Protein AF-A0A150Q1T7-F1 (afdb_monomer)

Organism: Sorangium cellulosum (NCBI:txid56)

Foldseek 3Di:
DDPDPDPVVVQQVVDPPDHPAGDDDFKDWDDPCPVVVVVVVCVVQVVQAPDPPDVVRRDGDDDPVVVVVVVVVVVTDMDGDPDDPRPVVVVVVVQVVCVVVVVDDPVVVVVVVVVVVVPDPVVVVVVVVVD

Sequence (131 aa):
MTRRLEPLDRVRELGDASVPFEFDVHAMISSQDAPCLERALHQRFVRSQVNKVNPRKEFFRVPLQDIRKEIERMSLEVTWTLAADAREFRETQAIERAMANKTFDEAAWIDAQAKAEAGPALERDLAEATA

pLDDT: mean 82.54, std 11.38, range [47.31, 95.12]

Mean predicted aligned error: 9.45 Å

InterPro domains:
  IPR018306 Bacteriophage T5, Orf172 DNA-binding [SM00974] (1-74)

Radius of gyration: 21.23 Å; Cα contacts (8 Å, |Δi|>4): 68; chains: 1; bounding box: 64×34×51 Å

Structure (mmCIF, N/CA/C/O backbone):
data_AF-A0A150Q1T7-F1
#
_entry.id   AF-A0A150Q1T7-F1
#
loop_
_atom_site.group_PDB
_atom_site.id
_atom_site.type_symbol
_atom_site.label_atom_id
_atom_site.label_alt_id
_atom_site.label_comp_id
_atom_site.label_asym_id
_atom_site.label_entity_id
_atom_site.label_seq_id
_atom_site.pdbx_PDB_ins_code
_atom_site.Cartn_x
_atom_site.Cartn_y
_atom_site.Cartn_z
_atom_site.occupancy
_atom_site.B_iso_or_equiv
_atom_site.auth_seq_id
_atom_site.auth_comp_id
_atom_site.auth_asym_id
_atom_site.auth_atom_id
_atom_site.pdbx_PDB_model_num
ATOM 1 N N . MET A 1 1 ? 2.710 2.459 13.629 1.00 69.75 1 MET A N 1
ATOM 2 C CA . MET A 1 1 ? 2.446 3.664 14.461 1.00 69.75 1 MET A CA 1
ATOM 3 C C . MET A 1 1 ? 3.655 4.564 14.525 1.00 69.75 1 MET A C 1
ATOM 5 O O . MET A 1 1 ? 4.767 4.055 14.460 1.00 69.75 1 MET A O 1
ATOM 9 N N . THR A 1 2 ? 3.468 5.870 14.701 1.00 72.44 2 THR A N 1
ATOM 10 C CA . THR A 1 2 ? 4.588 6.800 14.875 1.00 72.44 2 THR A CA 1
ATOM 11 C C . THR A 1 2 ? 4.204 7.959 15.792 1.00 72.44 2 THR A C 1
ATOM 13 O O . THR A 1 2 ? 3.063 8.404 15.778 1.00 72.44 2 THR A O 1
ATOM 16 N N . ARG A 1 3 ? 5.160 8.418 16.607 1.00 77.25 3 ARG A N 1
ATOM 17 C CA . ARG A 1 3 ? 5.088 9.681 17.368 1.00 77.25 3 ARG A CA 1
ATOM 18 C C . ARG A 1 3 ? 5.937 10.780 16.716 1.00 77.25 3 ARG A C 1
ATOM 20 O O . ARG A 1 3 ? 6.197 11.802 17.341 1.00 77.25 3 ARG A O 1
ATOM 27 N N . ARG A 1 4 ? 6.464 10.521 15.513 1.00 77.38 4 ARG A N 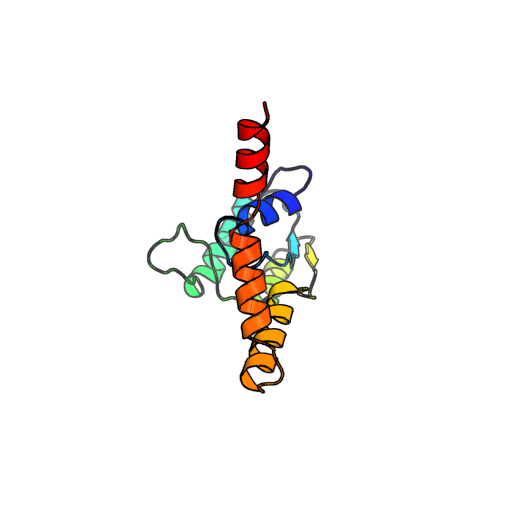1
ATOM 28 C CA . ARG A 1 4 ? 7.305 11.471 14.781 1.00 77.38 4 ARG A CA 1
ATOM 29 C C . ARG A 1 4 ? 6.484 12.681 14.351 1.00 77.38 4 ARG A C 1
ATOM 31 O O . ARG A 1 4 ? 5.284 12.559 14.124 1.00 77.38 4 ARG A O 1
ATOM 38 N N . LEU A 1 5 ? 7.181 13.807 14.208 1.00 73.25 5 LEU A N 1
ATOM 39 C CA . LEU A 1 5 ? 6.624 15.041 13.663 1.00 73.25 5 LEU A CA 1
ATOM 40 C C . LEU A 1 5 ? 6.124 14.819 12.227 1.00 73.25 5 LEU A C 1
ATOM 42 O O . LEU A 1 5 ? 5.007 15.195 11.904 1.00 73.25 5 LEU A O 1
ATOM 46 N N . GLU A 1 6 ? 6.932 14.115 11.426 1.00 80.12 6 GLU A N 1
ATOM 47 C CA . GLU A 1 6 ? 6.632 13.751 10.042 1.00 80.12 6 GLU A CA 1
ATOM 48 C C . GLU A 1 6 ? 6.300 12.250 9.949 1.00 80.12 6 GLU A C 1
ATOM 50 O O . GLU A 1 6 ? 7.194 11.393 9.958 1.00 80.12 6 GLU A O 1
ATOM 55 N N . PRO A 1 7 ? 5.009 11.872 9.917 1.00 80.44 7 PRO A N 1
ATOM 56 C CA . PRO A 1 7 ? 4.603 10.470 9.875 1.00 80.44 7 PRO A CA 1
ATOM 57 C C . PRO A 1 7 ? 4.947 9.779 8.548 1.00 80.44 7 PRO A C 1
ATOM 59 O O . PRO A 1 7 ? 5.140 8.562 8.535 1.00 80.44 7 PRO A O 1
ATOM 62 N N . LEU A 1 8 ? 5.065 10.544 7.457 1.00 83.25 8 LEU A N 1
ATOM 63 C CA . LEU A 1 8 ? 5.372 10.034 6.118 1.00 83.25 8 LEU A CA 1
ATOM 64 C C . LEU A 1 8 ? 6.794 9.470 6.014 1.00 83.25 8 LEU A C 1
ATOM 66 O O . LEU A 1 8 ? 6.990 8.443 5.366 1.00 83.25 8 LEU A O 1
ATOM 70 N N . ASP A 1 9 ? 7.762 10.048 6.726 1.00 83.56 9 ASP A N 1
ATOM 71 C CA . ASP A 1 9 ? 9.141 9.542 6.740 1.00 83.56 9 ASP A CA 1
ATOM 72 C C . ASP A 1 9 ? 9.211 8.119 7.287 1.00 83.56 9 ASP A C 1
ATOM 74 O O . ASP A 1 9 ? 9.944 7.275 6.776 1.00 83.56 9 ASP A O 1
ATOM 78 N N . ARG A 1 10 ? 8.386 7.807 8.295 1.00 84.25 10 ARG A N 1
ATOM 79 C CA . ARG A 1 10 ? 8.329 6.447 8.836 1.00 84.25 10 ARG A CA 1
ATOM 80 C C . ARG A 1 10 ? 7.785 5.450 7.813 1.00 84.25 10 ARG A C 1
ATOM 82 O O . ARG A 1 10 ? 8.211 4.300 7.819 1.00 84.25 10 ARG A O 1
ATOM 89 N N . VAL A 1 11 ? 6.839 5.863 6.973 1.00 83.38 11 VAL A N 1
ATOM 90 C CA . VAL A 1 11 ? 6.299 5.006 5.909 1.00 83.38 11 VAL A CA 1
ATOM 91 C C . VAL A 1 11 ? 7.368 4.744 4.849 1.00 83.38 11 VAL A C 1
ATOM 93 O O . VAL A 1 11 ? 7.554 3.592 4.464 1.00 83.38 11 VAL A O 1
ATOM 96 N N . ARG A 1 12 ? 8.122 5.779 4.457 1.00 82.38 12 ARG A N 1
ATOM 97 C CA . ARG A 1 12 ? 9.243 5.659 3.512 1.00 82.38 12 ARG A CA 1
ATOM 98 C C . ARG A 1 12 ? 10.329 4.712 4.021 1.00 82.38 12 ARG A C 1
ATOM 100 O O . ARG A 1 12 ? 10.681 3.773 3.319 1.00 82.38 12 ARG A O 1
ATOM 107 N N . GLU A 1 13 ? 10.762 4.867 5.275 1.00 81.69 13 GLU A N 1
ATOM 108 C CA . GLU A 1 13 ? 11.739 3.965 5.916 1.00 81.69 13 GLU A CA 1
ATOM 109 C C . GLU A 1 13 ? 11.299 2.492 5.909 1.00 81.69 13 GLU A C 1
ATOM 111 O O . GLU A 1 13 ? 12.124 1.588 5.795 1.00 81.69 13 GLU A O 1
ATOM 116 N N . LEU A 1 14 ? 10.000 2.237 6.094 1.00 78.69 14 LEU A N 1
ATOM 117 C CA . LEU A 1 14 ? 9.453 0.879 6.091 1.00 78.69 14 LEU A CA 1
ATOM 118 C C . LEU A 1 14 ? 9.365 0.291 4.676 1.00 78.69 14 LEU A C 1
ATOM 120 O O . LEU A 1 14 ? 9.431 -0.931 4.537 1.00 78.69 14 LEU A O 1
ATOM 124 N N . GLY A 1 15 ? 9.179 1.138 3.661 1.00 71.12 15 GLY A N 1
ATOM 125 C CA . GLY A 1 15 ? 9.102 0.742 2.255 1.00 71.12 15 GLY A CA 1
ATOM 126 C C . GLY A 1 15 ? 10.467 0.379 1.675 1.00 71.12 15 GLY A C 1
ATOM 127 O O . GLY A 1 15 ? 10.652 -0.721 1.161 1.00 71.12 15 GLY A O 1
ATOM 128 N N . ASP A 1 16 ? 11.436 1.273 1.847 1.00 67.81 16 ASP A N 1
ATOM 129 C CA . ASP A 1 16 ? 12.733 1.236 1.159 1.00 67.81 16 ASP A CA 1
ATOM 130 C C . ASP A 1 16 ? 13.539 -0.055 1.411 1.00 67.81 16 ASP A C 1
ATOM 132 O O . ASP A 1 16 ? 14.167 -0.618 0.521 1.00 67.81 16 ASP A O 1
ATOM 136 N N . ALA A 1 17 ? 13.473 -0.606 2.625 1.00 66.75 17 ALA A N 1
ATOM 137 C CA . ALA A 1 17 ? 14.325 -1.733 3.004 1.00 66.75 17 ALA A CA 1
ATOM 138 C C . ALA A 1 17 ? 13.753 -3.126 2.680 1.00 66.75 17 ALA A C 1
ATOM 140 O O . ALA A 1 17 ? 14.416 -4.131 2.951 1.00 66.75 17 ALA A O 1
ATOM 141 N N . SER A 1 18 ? 12.489 -3.257 2.265 1.00 72.88 18 SER A N 1
ATOM 142 C CA . SER A 1 18 ? 11.804 -4.566 2.348 1.00 72.88 18 SER A CA 1
ATOM 143 C C . SER A 1 18 ? 10.753 -4.856 1.283 1.00 72.88 18 SER A C 1
ATOM 145 O O . SER A 1 18 ? 10.254 -5.987 1.245 1.00 72.88 18 SER A O 1
ATOM 147 N N . VAL A 1 19 ? 10.404 -3.894 0.429 1.00 80.31 19 VAL A N 1
ATOM 148 C CA . VAL A 1 19 ? 9.421 -4.086 -0.646 1.00 80.31 19 VAL A CA 1
ATOM 149 C C . VAL A 1 19 ? 9.924 -3.491 -1.967 1.00 80.31 19 VAL A C 1
ATOM 151 O O . VAL A 1 19 ? 10.701 -2.547 -1.947 1.00 80.31 19 VAL A O 1
ATOM 154 N N . PRO A 1 20 ? 9.508 -4.043 -3.121 1.00 83.25 20 PRO A N 1
ATOM 155 C CA . PRO A 1 20 ? 9.992 -3.603 -4.435 1.00 83.25 20 PRO A CA 1
ATOM 156 C C . PRO A 1 20 ? 9.428 -2.253 -4.906 1.00 83.25 20 PRO A C 1
ATOM 158 O O . PRO A 1 20 ? 9.900 -1.734 -5.906 1.00 83.25 20 PRO A O 1
ATOM 161 N N . PHE A 1 21 ? 8.405 -1.720 -4.233 1.00 85.19 21 PHE A N 1
ATOM 162 C CA . PHE A 1 21 ? 7.773 -0.437 -4.545 1.00 85.19 21 PHE A CA 1
ATOM 163 C C . PHE A 1 21 ? 7.456 0.296 -3.244 1.00 85.19 21 PHE A C 1
ATOM 165 O O . PHE A 1 21 ? 7.151 -0.351 -2.236 1.00 85.19 21 PHE A O 1
ATOM 172 N N . GLU A 1 22 ? 7.458 1.627 -3.278 1.00 84.62 22 GLU A N 1
ATOM 173 C CA . GLU A 1 22 ? 7.030 2.440 -2.139 1.00 84.62 22 GLU A CA 1
ATOM 174 C C . GLU A 1 22 ? 5.570 2.164 -1.734 1.00 84.62 22 GLU A C 1
ATOM 176 O O . GLU A 1 22 ? 4.726 1.749 -2.534 1.00 84.62 22 GLU A O 1
ATOM 181 N N . PHE A 1 23 ? 5.254 2.415 -0.462 1.00 85.44 23 PHE A N 1
ATOM 182 C CA . PHE A 1 23 ? 3.887 2.304 0.033 1.00 85.44 23 PHE A CA 1
ATOM 183 C C . PHE A 1 23 ? 3.067 3.550 -0.304 1.00 85.44 23 PHE A C 1
ATOM 185 O O . PHE A 1 23 ? 3.398 4.656 0.125 1.00 85.44 23 PHE A O 1
ATOM 192 N N . ASP A 1 24 ? 1.920 3.350 -0.950 1.00 86.94 24 ASP A N 1
ATOM 193 C CA . ASP A 1 24 ? 0.878 4.371 -1.025 1.00 86.94 24 ASP A CA 1
ATOM 194 C C . ASP A 1 24 ? 0.200 4.540 0.349 1.00 86.94 24 ASP A C 1
ATOM 196 O O . ASP A 1 24 ? -0.230 3.573 0.992 1.00 86.94 24 ASP A O 1
ATOM 200 N N . VAL A 1 25 ? 0.062 5.786 0.807 1.00 87.94 25 VAL A N 1
ATOM 201 C CA . VAL A 1 25 ? -0.635 6.103 2.061 1.00 87.94 25 VAL A CA 1
ATOM 202 C C . VAL A 1 25 ? -2.102 6.389 1.772 1.00 87.94 25 VAL A C 1
ATOM 204 O O . VAL A 1 25 ? -2.454 7.453 1.271 1.00 87.94 25 VAL A O 1
ATOM 207 N N . HIS A 1 26 ? -2.974 5.454 2.142 1.00 89.19 26 HIS A N 1
ATOM 208 C CA . HIS A 1 26 ? -4.414 5.579 1.897 1.00 89.19 26 HIS A CA 1
ATOM 209 C C . HIS A 1 26 ? -5.215 6.236 3.019 1.00 89.19 26 HIS A C 1
ATOM 211 O O . HIS A 1 26 ? -6.333 6.702 2.791 1.00 89.19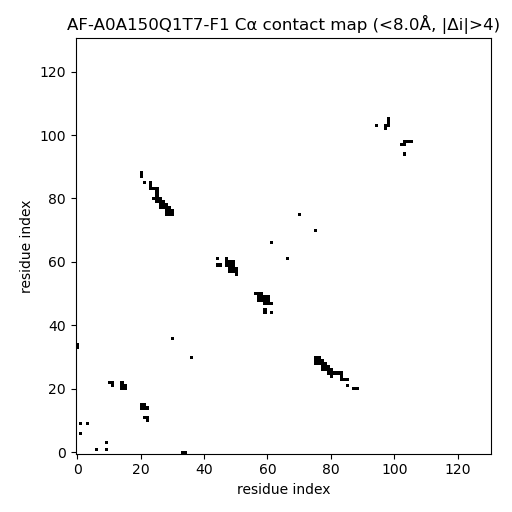 26 HIS A O 1
ATOM 217 N N . ALA A 1 27 ? -4.688 6.234 4.240 1.00 88.62 27 ALA A N 1
ATOM 218 C CA . ALA A 1 27 ? -5.369 6.796 5.392 1.00 88.62 27 ALA A CA 1
ATOM 219 C C . ALA A 1 27 ? -4.362 7.288 6.426 1.00 88.62 27 ALA A C 1
ATOM 221 O O . ALA A 1 27 ? -3.398 6.589 6.743 1.00 88.62 27 ALA A O 1
ATOM 222 N N . MET A 1 28 ? -4.641 8.455 6.998 1.00 87.38 28 MET A N 1
ATOM 223 C CA . MET A 1 28 ? -3.963 8.950 8.190 1.00 87.38 28 MET A CA 1
ATOM 224 C C . MET A 1 28 ? -4.994 9.061 9.311 1.00 87.38 28 MET A C 1
ATOM 226 O O . MET A 1 28 ? -5.965 9.808 9.192 1.00 87.38 28 MET A O 1
ATOM 230 N N . ILE A 1 29 ? -4.806 8.266 10.366 1.00 86.88 29 ILE A N 1
ATOM 231 C CA . ILE A 1 29 ? -5.767 8.122 11.463 1.00 86.88 29 ILE A CA 1
ATOM 232 C C . ILE A 1 29 ? -5.185 8.760 12.716 1.00 86.88 29 ILE A C 1
ATOM 234 O O . ILE A 1 29 ? -4.177 8.284 13.248 1.00 86.88 29 ILE A O 1
ATOM 238 N N . SER A 1 30 ? -5.847 9.800 13.209 1.00 83.44 30 SER A N 1
ATOM 239 C CA . SER A 1 30 ? -5.514 10.409 14.492 1.00 83.44 30 SER A CA 1
ATOM 240 C C . SER A 1 30 ? -6.215 9.636 15.605 1.00 83.44 30 SER A C 1
ATOM 242 O O . SER A 1 30 ? -7.440 9.564 15.650 1.00 83.44 30 SER A O 1
ATOM 244 N N . SER A 1 31 ? -5.444 9.035 16.511 1.00 84.75 31 SER A N 1
ATOM 245 C CA . SER A 1 31 ? -5.978 8.306 17.665 1.00 84.75 31 SER A CA 1
ATOM 246 C C . SER A 1 31 ? -5.210 8.670 18.930 1.00 84.75 31 SER A C 1
ATOM 248 O O . SER A 1 31 ? -3.981 8.745 18.912 1.00 84.75 31 SER A O 1
ATOM 250 N N . GLN A 1 32 ? -5.934 8.861 20.036 1.00 85.44 32 GLN A N 1
ATOM 251 C CA . GLN A 1 32 ? -5.338 9.071 21.361 1.00 85.44 32 GLN A CA 1
ATOM 252 C C . GLN A 1 32 ? -4.679 7.790 21.893 1.00 85.44 32 GLN A C 1
ATOM 254 O O . GLN A 1 32 ? -3.646 7.853 22.556 1.00 85.44 32 GLN A O 1
ATOM 259 N N . ASP A 1 33 ? -5.246 6.629 21.553 1.00 87.25 33 ASP A N 1
ATOM 260 C CA . ASP A 1 33 ? -4.695 5.310 21.860 1.00 87.25 33 ASP A CA 1
ATOM 261 C C . ASP A 1 33 ? -4.529 4.529 20.556 1.00 87.25 33 ASP A C 1
ATOM 263 O O . ASP A 1 33 ? -5.366 3.717 20.145 1.00 87.25 33 ASP A O 1
ATOM 267 N N . ALA A 1 34 ? -3.440 4.838 19.854 1.00 87.06 34 ALA A N 1
ATOM 268 C CA . ALA A 1 34 ? -3.083 4.115 18.649 1.00 87.06 34 ALA A CA 1
ATOM 269 C C . ALA A 1 34 ? -2.913 2.605 18.941 1.00 87.06 34 ALA A C 1
ATOM 271 O O . ALA A 1 34 ? -3.569 1.827 18.243 1.00 87.06 34 ALA A O 1
ATOM 272 N N . PRO A 1 35 ? -2.127 2.152 19.948 1.00 88.94 35 PRO A N 1
ATOM 273 C CA . PRO A 1 35 ? -1.931 0.722 20.227 1.00 88.94 35 PRO A CA 1
ATOM 274 C C . PRO A 1 35 ? -3.229 -0.082 20.337 1.00 88.94 35 PRO A C 1
ATOM 276 O O . PRO A 1 35 ? -3.327 -1.185 19.789 1.00 88.94 35 PRO A O 1
ATOM 279 N N . CYS A 1 36 ? -4.243 0.469 21.007 1.00 90.38 36 CYS A N 1
ATOM 280 C CA . CYS A 1 36 ? -5.545 -0.179 21.117 1.00 90.38 36 CYS A CA 1
ATOM 281 C C . CYS A 1 36 ? -6.240 -0.324 19.752 1.00 90.38 36 CYS A C 1
ATOM 283 O O . CYS A 1 36 ? -6.732 -1.411 19.430 1.00 90.38 36 CYS A O 1
ATOM 285 N N . LEU A 1 37 ? -6.218 0.729 18.927 1.00 89.69 37 LEU A N 1
ATOM 286 C CA . LEU A 1 37 ? -6.782 0.722 17.574 1.00 89.69 37 LEU A CA 1
ATOM 287 C C . LEU A 1 37 ? -6.121 -0.330 16.672 1.00 89.69 37 LEU A C 1
ATOM 289 O O . LEU A 1 37 ? -6.820 -1.117 16.035 1.00 89.69 37 LEU A O 1
ATOM 293 N N . GLU A 1 38 ? -4.789 -0.390 16.628 1.00 90.94 38 GLU A N 1
ATOM 294 C CA . GLU A 1 38 ? -4.084 -1.397 15.814 1.00 90.94 38 GLU A CA 1
ATOM 295 C C . GLU A 1 38 ? -4.402 -2.805 16.278 1.00 90.94 38 GLU A C 1
ATOM 297 O O . GLU A 1 38 ? -4.708 -3.662 15.453 1.00 90.94 38 GLU A O 1
ATOM 302 N N . ARG A 1 39 ? -4.427 -3.043 17.594 1.00 91.88 39 ARG A N 1
ATOM 303 C CA . ARG A 1 39 ? -4.793 -4.357 18.122 1.00 91.88 39 ARG A CA 1
ATOM 304 C C . ARG A 1 39 ? -6.212 -4.751 17.710 1.00 91.88 39 ARG A C 1
ATOM 306 O O . ARG A 1 39 ? -6.427 -5.907 17.343 1.00 91.88 39 ARG A O 1
ATOM 313 N N . ALA A 1 40 ? -7.161 -3.815 17.739 1.00 92.06 40 ALA A N 1
ATOM 314 C CA . ALA A 1 40 ? -8.532 -4.057 17.296 1.00 92.06 40 ALA A CA 1
ATOM 315 C C . ALA A 1 40 ? -8.593 -4.4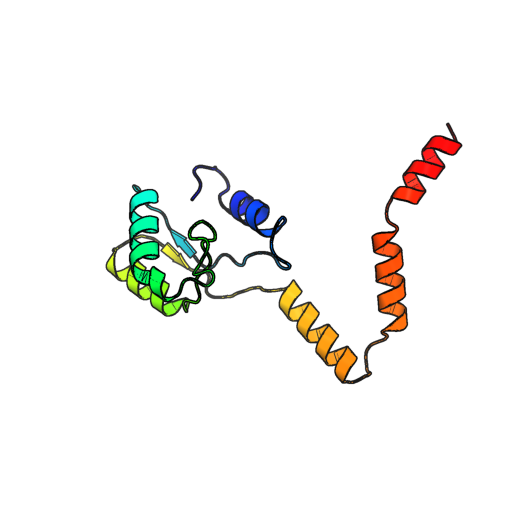00 15.796 1.00 92.06 40 ALA A C 1
ATOM 317 O O . ALA A 1 40 ? -9.215 -5.396 15.420 1.00 92.06 40 ALA A O 1
ATOM 318 N N . LEU A 1 41 ? -7.887 -3.645 14.946 1.00 92.50 41 LEU A N 1
ATOM 319 C CA . LEU A 1 41 ? -7.806 -3.914 13.505 1.00 92.50 41 LEU A CA 1
ATOM 320 C C . LEU A 1 41 ? -7.111 -5.255 13.212 1.00 92.50 41 LEU A C 1
ATOM 322 O O . LEU A 1 41 ? -7.612 -6.050 12.416 1.00 92.50 41 LEU A O 1
ATOM 326 N N . HIS A 1 42 ? -6.010 -5.565 13.898 1.00 93.19 42 HIS A N 1
ATOM 327 C CA . HIS A 1 42 ? -5.311 -6.845 13.769 1.00 93.19 42 HIS A CA 1
ATOM 328 C C . HIS A 1 42 ? -6.219 -8.016 14.141 1.00 93.19 42 HIS A C 1
ATOM 330 O O . HIS A 1 42 ? -6.309 -8.980 13.385 1.00 93.19 42 HIS A O 1
ATOM 336 N N . GLN A 1 43 ? -6.944 -7.931 15.259 1.00 92.81 43 GLN A N 1
ATOM 337 C CA . GLN A 1 43 ? -7.898 -8.970 15.658 1.00 92.81 43 GLN A CA 1
ATOM 338 C C . GLN A 1 43 ? -9.038 -9.113 14.648 1.00 92.81 43 GLN A C 1
ATOM 340 O O . GLN A 1 43 ? -9.407 -10.234 14.287 1.00 92.81 43 GLN A O 1
ATOM 345 N N . ARG A 1 44 ? -9.559 -7.989 14.145 1.00 94.19 44 ARG A N 1
ATOM 346 C CA . ARG A 1 44 ? -10.625 -7.966 13.140 1.00 94.19 44 ARG A CA 1
ATOM 347 C C . ARG A 1 44 ? -10.207 -8.657 11.842 1.00 94.19 44 ARG A C 1
ATOM 349 O O . ARG A 1 44 ? -10.998 -9.410 11.272 1.00 94.19 44 ARG A O 1
ATOM 356 N N . PHE A 1 45 ? -8.976 -8.425 11.391 1.00 94.94 45 PHE A N 1
ATOM 357 C CA . PHE A 1 45 ? -8.485 -8.864 10.083 1.00 94.94 45 PHE A CA 1
ATOM 358 C C . PHE A 1 45 ? -7.468 -10.014 10.133 1.00 94.94 45 PHE A C 1
ATOM 360 O O . PHE A 1 45 ? -6.922 -10.385 9.095 1.00 94.94 45 PHE A O 1
ATOM 367 N N . VAL A 1 46 ? -7.252 -10.658 11.285 1.00 94.75 46 VAL A N 1
ATOM 368 C CA . VAL A 1 46 ? -6.272 -11.754 11.453 1.00 94.75 46 VAL A CA 1
ATOM 369 C C . VAL A 1 46 ? -6.460 -12.894 10.440 1.00 94.75 46 VAL A C 1
ATOM 371 O O . VAL A 1 46 ? -5.501 -13.464 9.907 1.00 94.75 46 VAL A O 1
ATOM 374 N N . ARG A 1 47 ? -7.714 -13.191 10.075 1.00 93.81 47 ARG A N 1
ATOM 375 C CA . ARG A 1 47 ? -8.039 -14.197 9.050 1.00 93.81 47 ARG A CA 1
ATOM 376 C C . ARG A 1 47 ? -7.534 -13.817 7.661 1.00 93.81 47 ARG A C 1
ATOM 378 O O . ARG A 1 47 ? -7.206 -14.713 6.890 1.00 93.81 47 ARG A O 1
ATOM 385 N N . SER A 1 48 ? -7.353 -12.534 7.387 1.00 95.12 48 SER A N 1
ATOM 386 C CA . SER A 1 48 ? -6.828 -12.001 6.129 1.00 95.12 48 SER A CA 1
ATOM 387 C C . SER A 1 48 ? -5.313 -11.767 6.139 1.00 95.12 48 SER A C 1
ATOM 389 O O . SER A 1 48 ? -4.769 -11.304 5.139 1.00 95.12 48 SER A O 1
ATOM 391 N N . GLN A 1 49 ? -4.604 -12.094 7.229 1.00 94.00 49 GLN A N 1
ATOM 392 C CA . GLN A 1 49 ? -3.140 -11.988 7.287 1.00 94.00 49 GLN A CA 1
ATOM 393 C C . GLN A 1 49 ? -2.475 -12.813 6.169 1.00 94.00 49 GLN A C 1
ATOM 395 O O . GLN A 1 49 ? -2.860 -13.959 5.942 1.00 94.00 49 GLN A O 1
ATOM 400 N N . VAL A 1 50 ? -1.485 -12.250 5.482 1.00 93.19 50 VAL A N 1
ATOM 401 C CA . VAL A 1 50 ? -0.758 -12.903 4.382 1.00 93.19 50 VAL A CA 1
ATOM 402 C C . VAL A 1 50 ? 0.163 -13.990 4.919 1.00 93.19 50 VAL A C 1
ATOM 404 O O . VAL A 1 50 ? 0.145 -15.117 4.429 1.00 93.19 50 VAL A O 1
ATOM 407 N N . ASN A 1 51 ? 0.952 -13.670 5.947 1.00 91.88 51 ASN A N 1
ATOM 408 C CA . ASN A 1 51 ? 1.831 -14.637 6.588 1.00 91.88 51 ASN A CA 1
ATOM 409 C C . ASN A 1 51 ? 1.124 -15.287 7.781 1.00 91.88 51 ASN A C 1
ATOM 411 O O . ASN A 1 51 ? 0.896 -14.639 8.796 1.00 91.88 51 ASN A O 1
ATOM 415 N N . LYS A 1 52 ? 0.794 -16.576 7.662 1.00 92.62 52 LYS A N 1
ATOM 416 C CA . LYS A 1 52 ? 0.135 -17.354 8.728 1.00 92.62 52 LYS A CA 1
ATOM 417 C C . LYS A 1 52 ? 1.099 -18.029 9.705 1.00 92.62 52 LYS A C 1
ATOM 419 O O . LYS A 1 52 ? 0.648 -18.625 10.675 1.00 92.62 52 LYS A O 1
ATOM 424 N N . VAL A 1 53 ? 2.401 -17.971 9.434 1.00 93.31 53 VAL A N 1
ATOM 425 C CA . VAL A 1 53 ? 3.439 -18.675 10.202 1.00 93.31 53 VAL A CA 1
ATOM 426 C C . VAL A 1 53 ? 4.156 -17.719 11.148 1.00 93.31 53 VAL A C 1
ATOM 428 O O . VAL A 1 53 ? 4.353 -18.034 12.316 1.00 93.31 53 VAL A O 1
ATOM 431 N N . ASN A 1 54 ? 4.540 -16.539 10.658 1.00 90.06 54 ASN A N 1
ATOM 432 C CA . ASN A 1 54 ? 5.217 -15.523 11.452 1.00 90.06 54 ASN A CA 1
ATOM 433 C C . ASN A 1 54 ? 4.271 -14.339 11.717 1.00 90.06 54 ASN A C 1
ATOM 435 O O . ASN A 1 54 ? 4.132 -13.481 10.840 1.00 90.06 54 ASN A O 1
ATOM 439 N N . PRO A 1 55 ? 3.670 -14.244 12.919 1.00 84.81 55 PRO A N 1
ATOM 440 C CA . PRO A 1 55 ? 2.718 -13.185 13.241 1.00 84.81 55 PRO A CA 1
ATOM 441 C C . PRO A 1 55 ? 3.360 -11.794 13.303 1.00 84.81 55 PRO A C 1
ATOM 443 O O . PRO A 1 55 ? 2.637 -10.812 13.220 1.00 84.81 55 PRO A O 1
ATOM 446 N N . ARG A 1 56 ? 4.698 -11.697 13.390 1.00 87.06 56 ARG A N 1
ATOM 447 C CA . ARG A 1 56 ? 5.427 -10.416 13.344 1.00 87.06 56 ARG A CA 1
ATOM 448 C C . ARG A 1 56 ? 5.469 -9.800 11.941 1.00 87.06 56 ARG A C 1
ATOM 450 O O . ARG A 1 56 ? 5.897 -8.662 11.797 1.00 87.06 56 ARG A O 1
ATOM 457 N N . LYS A 1 57 ? 5.088 -10.546 10.893 1.00 87.62 57 LYS A N 1
ATOM 458 C CA . LYS A 1 57 ? 4.945 -10.008 9.531 1.00 87.62 57 LYS A CA 1
ATOM 459 C C . LYS A 1 57 ? 3.496 -9.567 9.317 1.00 87.62 57 LYS A C 1
ATOM 461 O O . LYS A 1 57 ? 2.633 -10.356 8.928 1.00 87.62 57 LYS A O 1
ATOM 466 N N . GLU A 1 58 ? 3.244 -8.294 9.578 1.00 89.06 58 GLU A N 1
ATOM 467 C CA . GLU A 1 58 ? 1.912 -7.684 9.689 1.00 89.06 58 GLU A CA 1
ATOM 468 C C . GLU A 1 58 ? 1.345 -7.223 8.333 1.00 89.06 58 GLU A C 1
ATOM 470 O O . GLU A 1 58 ? 0.923 -6.087 8.158 1.00 89.06 58 GLU A O 1
ATOM 475 N N . PHE A 1 59 ? 1.324 -8.123 7.346 1.00 90.75 59 PHE A N 1
ATOM 476 C CA . PHE A 1 59 ? 0.706 -7.864 6.040 1.00 90.75 59 PHE A CA 1
ATOM 477 C C . PHE A 1 59 ? -0.671 -8.521 5.960 1.00 90.75 59 PHE A C 1
ATOM 479 O O . PHE A 1 59 ? -0.816 -9.693 6.316 1.00 90.75 59 PHE A O 1
ATOM 486 N N . PHE A 1 60 ? -1.671 -7.810 5.435 1.00 94.06 60 PHE A N 1
ATOM 487 C CA . PHE A 1 60 ? -3.059 -8.275 5.360 1.00 94.06 60 PHE A CA 1
ATOM 488 C C . PHE A 1 60 ? -3.648 -8.056 3.960 1.00 94.06 60 PHE A C 1
ATOM 490 O O . PHE A 1 60 ? -3.445 -7.011 3.349 1.00 94.06 60 PHE A O 1
ATOM 497 N N . ARG A 1 61 ? -4.412 -9.031 3.451 1.00 94.62 61 ARG A N 1
ATOM 498 C CA . ARG A 1 61 ? -5.198 -8.906 2.209 1.00 94.62 61 ARG A CA 1
ATOM 499 C C . ARG A 1 61 ? -6.610 -8.436 2.535 1.00 94.62 61 ARG A C 1
ATOM 501 O O . ARG A 1 61 ? -7.516 -9.253 2.698 1.00 94.62 61 ARG A O 1
ATOM 508 N N . VAL A 1 62 ? -6.786 -7.126 2.667 1.00 94.25 62 VAL A N 1
ATOM 509 C CA . VAL A 1 62 ? -8.072 -6.508 3.020 1.00 94.25 62 VAL A CA 1
ATOM 510 C C . VAL A 1 62 ? -8.362 -5.368 2.048 1.00 94.25 62 VAL A C 1
ATOM 512 O O . VAL A 1 62 ? -7.474 -4.550 1.809 1.00 94.25 62 VAL A O 1
ATOM 515 N N . PRO A 1 63 ? -9.573 -5.286 1.473 1.00 91.75 63 PRO A N 1
ATOM 516 C CA . PRO A 1 63 ? -9.923 -4.169 0.611 1.00 91.75 63 PRO A CA 1
ATOM 517 C C . PRO A 1 63 ? -10.131 -2.897 1.446 1.00 91.75 63 PRO A C 1
ATOM 519 O O . PRO A 1 63 ? -10.700 -2.937 2.539 1.00 91.75 63 PRO A O 1
ATOM 522 N N . LEU A 1 64 ? -9.724 -1.746 0.902 1.00 89.69 64 LEU A N 1
ATOM 523 C CA . LEU A 1 64 ? -9.758 -0.456 1.605 1.00 89.69 64 LEU A CA 1
ATOM 524 C C . LEU A 1 64 ? -11.153 -0.104 2.149 1.00 89.69 64 LEU A C 1
ATOM 526 O O . LEU A 1 64 ? -11.287 0.447 3.238 1.00 89.69 64 LEU A O 1
ATOM 530 N N . GLN A 1 65 ? -12.201 -0.490 1.419 1.00 90.81 65 GLN A N 1
ATOM 531 C CA . GLN A 1 65 ? -13.598 -0.300 1.816 1.00 90.81 65 GLN A CA 1
ATOM 532 C C . GLN A 1 65 ? -13.959 -0.978 3.148 1.00 90.81 65 GLN A C 1
ATOM 534 O O . GLN A 1 65 ? -14.771 -0.447 3.900 1.00 90.81 65 GLN A O 1
ATOM 539 N N . ASP A 1 66 ? -13.369 -2.136 3.455 1.00 91.62 66 ASP A N 1
ATOM 540 C CA . ASP A 1 66 ? -13.673 -2.865 4.688 1.00 91.62 66 ASP A CA 1
ATOM 541 C C . ASP A 1 66 ? -12.933 -2.253 5.876 1.00 91.62 66 ASP A C 1
ATOM 543 O O . ASP A 1 66 ? -13.494 -2.163 6.967 1.00 91.62 66 ASP A O 1
ATOM 547 N N . ILE A 1 67 ? -11.714 -1.754 5.644 1.00 91.25 67 ILE A N 1
ATOM 548 C CA . ILE A 1 67 ? -10.961 -0.966 6.627 1.00 91.25 67 ILE A CA 1
ATOM 549 C C . ILE A 1 67 ? -11.741 0.311 6.956 1.00 91.25 67 ILE A C 1
ATOM 5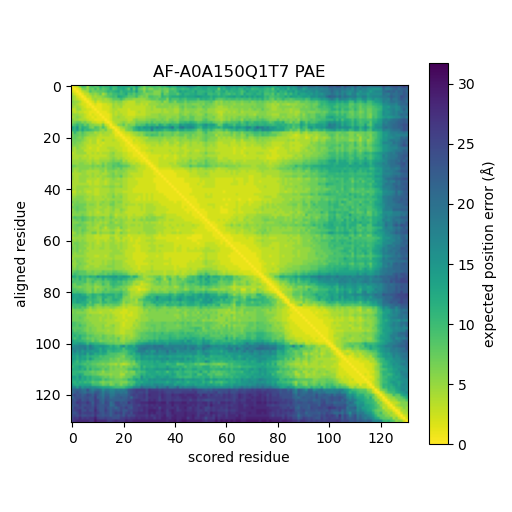51 O O . ILE A 1 67 ? -11.952 0.623 8.127 1.00 91.25 67 ILE A O 1
ATOM 555 N N . ARG A 1 68 ? -12.238 1.011 5.929 1.00 89.81 68 ARG A N 1
ATOM 556 C CA . ARG A 1 68 ? -13.033 2.232 6.087 1.00 89.81 68 ARG A CA 1
ATOM 557 C C . ARG A 1 68 ? -14.294 2.008 6.915 1.00 89.81 68 ARG A C 1
ATOM 559 O O . ARG A 1 68 ? -14.513 2.745 7.869 1.00 89.81 68 ARG A O 1
ATOM 566 N N . LYS A 1 69 ? -15.073 0.967 6.611 1.00 90.81 69 LYS A N 1
ATOM 567 C CA . LYS A 1 69 ? -16.279 0.618 7.385 1.00 90.81 69 LYS A CA 1
ATOM 568 C C . LYS A 1 69 ? -15.973 0.358 8.859 1.00 90.81 69 LYS A C 1
ATOM 570 O O . LYS A 1 69 ? -16.769 0.722 9.719 1.00 90.81 69 LYS A O 1
ATOM 575 N N . GLU A 1 70 ? -14.860 -0.309 9.155 1.00 90.44 70 GLU A N 1
ATOM 576 C CA . GLU A 1 70 ? -14.494 -0.620 10.538 1.00 90.44 70 GLU A CA 1
ATOM 577 C C . GLU A 1 70 ? -14.043 0.633 11.299 1.00 90.44 70 GLU A C 1
ATOM 579 O O . GLU A 1 70 ? -14.436 0.832 12.443 1.00 90.44 70 GLU A O 1
ATOM 584 N N . ILE A 1 71 ? -13.291 1.517 10.647 1.00 89.12 71 ILE A N 1
ATOM 585 C CA . ILE A 1 71 ? -12.871 2.802 11.217 1.00 89.12 71 ILE A CA 1
ATOM 586 C C . ILE A 1 71 ? -14.066 3.730 11.455 1.00 89.12 71 ILE A C 1
ATOM 588 O O . ILE A 1 71 ? -14.166 4.335 12.520 1.00 89.12 71 ILE A O 1
ATOM 592 N N . GLU A 1 72 ? -14.992 3.826 10.496 1.00 86.94 72 GLU A N 1
ATOM 593 C CA . GLU A 1 72 ? -16.209 4.639 10.629 1.00 86.94 72 GLU A CA 1
ATOM 594 C C . GLU A 1 72 ? -17.061 4.182 11.825 1.00 86.94 72 GLU A C 1
ATOM 596 O O . GLU A 1 72 ? -17.642 5.009 12.523 1.00 86.94 72 GLU A O 1
ATOM 601 N N . ARG A 1 73 ? -17.076 2.877 12.133 1.00 87.06 73 ARG A N 1
ATOM 602 C CA . ARG A 1 73 ? -17.740 2.333 13.332 1.00 87.06 73 ARG A CA 1
ATOM 603 C C . ARG A 1 73 ? -17.083 2.746 14.646 1.00 87.06 73 ARG A C 1
ATOM 605 O O . ARG A 1 73 ? -17.750 2.726 15.676 1.00 87.06 73 ARG A O 1
ATOM 612 N N . MET A 1 74 ? -15.796 3.077 14.622 1.00 85.00 74 MET A N 1
ATOM 613 C CA . MET A 1 74 ? -15.032 3.505 15.795 1.00 85.00 74 MET A CA 1
ATOM 614 C C . MET A 1 74 ? -15.087 5.027 16.011 1.00 85.00 74 MET A C 1
ATOM 616 O O . MET A 1 74 ? -14.505 5.511 16.978 1.00 85.00 74 MET A O 1
ATOM 620 N N . SER A 1 75 ? -15.794 5.772 15.148 1.00 80.69 75 SER A N 1
ATOM 621 C CA . SER A 1 75 ? -15.978 7.231 15.235 1.00 80.69 75 SER A CA 1
ATOM 622 C C . SER A 1 75 ? -14.664 8.023 15.314 1.00 80.69 75 SER A C 1
ATOM 624 O O . SER A 1 75 ? -14.559 8.993 16.062 1.00 80.69 75 SER A O 1
ATOM 626 N N . LEU A 1 76 ? -13.649 7.597 14.556 1.00 82.06 76 LEU A N 1
ATOM 627 C CA . LEU A 1 76 ? -12.341 8.253 14.496 1.00 82.06 76 LEU A CA 1
ATOM 628 C C . LEU A 1 76 ? -12.273 9.279 13.359 1.00 82.06 76 LEU A C 1
ATOM 630 O O . LEU A 1 76 ? -12.821 9.058 12.278 1.00 82.06 76 LEU A O 1
ATOM 634 N N . GLU A 1 77 ? -11.540 10.370 13.580 1.00 78.44 77 GLU A N 1
ATOM 635 C CA . GLU A 1 77 ? -11.213 11.331 12.525 1.00 78.44 77 GLU A CA 1
ATOM 636 C C . GLU A 1 77 ? -10.105 10.775 11.625 1.00 78.44 77 GLU A C 1
ATOM 638 O O . GLU A 1 77 ? -9.001 10.459 12.084 1.00 78.44 77 GLU A O 1
ATOM 643 N N . VAL A 1 78 ? -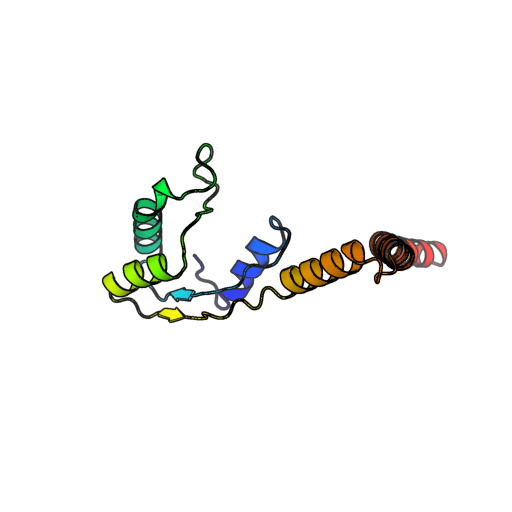10.411 10.642 10.332 1.00 84.44 78 VAL A N 1
ATOM 644 C CA . VAL A 1 78 ? -9.504 10.044 9.347 1.00 84.44 78 VAL A CA 1
ATOM 645 C C . VAL A 1 78 ? -9.498 10.841 8.057 1.00 84.44 78 VAL A C 1
ATOM 647 O O . VAL A 1 78 ? -10.544 11.081 7.452 1.00 84.44 78 VAL A O 1
ATOM 650 N N . THR A 1 79 ? -8.294 11.168 7.598 1.00 83.81 79 THR A N 1
ATOM 651 C CA . THR A 1 79 ? -8.069 11.722 6.264 1.00 83.81 79 THR A CA 1
ATOM 652 C C . THR A 1 79 ? -7.797 10.575 5.302 1.00 83.81 79 THR A C 1
ATOM 654 O O . THR A 1 79 ? -6.824 9.838 5.473 1.00 83.81 79 THR A O 1
ATOM 657 N N . TRP A 1 80 ? -8.667 10.415 4.304 1.00 83.88 80 TRP A N 1
ATOM 658 C CA . TRP A 1 80 ? -8.576 9.352 3.305 1.00 83.88 80 TRP A CA 1
ATOM 659 C C . TRP A 1 80 ? -7.980 9.859 1.997 1.00 83.88 80 TRP A C 1
ATOM 661 O O . TRP A 1 80 ? -8.462 10.836 1.425 1.00 83.88 80 TRP A O 1
ATOM 671 N N . THR A 1 81 ? -7.023 9.105 1.471 1.00 82.56 81 THR A N 1
ATOM 672 C CA . THR A 1 81 ? -6.469 9.273 0.128 1.00 82.56 81 THR A CA 1
ATOM 673 C C . THR A 1 81 ? -6.809 8.023 -0.676 1.00 82.56 81 THR A C 1
ATOM 675 O O . THR A 1 81 ? -6.173 6.978 -0.564 1.00 82.56 81 THR A O 1
ATOM 678 N N . LEU A 1 82 ? -7.888 8.092 -1.457 1.00 72.88 82 LEU A N 1
ATOM 679 C CA . LEU A 1 82 ? -8.386 6.931 -2.210 1.00 72.88 82 LEU A CA 1
ATOM 680 C C . LEU A 1 82 ? -7.593 6.670 -3.497 1.00 72.88 82 LEU A C 1
ATOM 682 O O . LEU A 1 82 ? -7.602 5.550 -4.002 1.00 72.88 82 LEU A O 1
ATOM 686 N N . ALA A 1 83 ? -6.916 7.688 -4.027 1.00 74.94 83 ALA A N 1
ATOM 687 C CA . ALA A 1 83 ? -6.042 7.533 -5.176 1.00 74.94 83 ALA A CA 1
ATOM 688 C C . ALA A 1 83 ? -4.725 6.885 -4.726 1.00 74.94 83 ALA A C 1
ATOM 690 O O . ALA A 1 83 ? -3.988 7.468 -3.941 1.00 74.94 83 ALA A O 1
ATOM 691 N N . ALA A 1 84 ? -4.455 5.671 -5.210 1.00 75.50 84 ALA A N 1
ATOM 692 C CA . ALA A 1 84 ? -3.101 5.125 -5.219 1.00 75.50 84 ALA A CA 1
ATOM 693 C C . ALA A 1 84 ? -2.336 5.803 -6.358 1.00 75.50 84 ALA A C 1
ATOM 695 O O . ALA A 1 84 ? -2.802 5.751 -7.509 1.00 75.50 84 ALA A O 1
ATOM 696 N N . ASP A 1 85 ? -1.188 6.409 -6.069 1.00 76.94 85 ASP A N 1
ATOM 697 C CA . ASP A 1 85 ? -0.321 6.928 -7.124 1.00 76.94 85 ASP A CA 1
ATOM 698 C C . ASP A 1 85 ? 0.377 5.763 -7.818 1.00 76.94 85 ASP A C 1
ATOM 700 O O . ASP A 1 85 ? 0.360 5.703 -9.054 1.00 76.94 85 ASP A O 1
ATOM 704 N N . ALA A 1 86 ? 0.892 4.798 -7.039 1.00 83.06 86 ALA A N 1
ATOM 705 C CA . ALA A 1 86 ? 1.482 3.544 -7.516 1.00 83.06 86 ALA A CA 1
ATOM 706 C C . ALA A 1 86 ? 2.365 3.735 -8.766 1.00 83.06 86 ALA A C 1
ATOM 708 O O . ALA A 1 86 ? 2.290 2.957 -9.723 1.00 83.06 86 ALA A O 1
ATOM 709 N N . ARG A 1 87 ? 3.133 4.832 -8.799 1.00 84.44 87 ARG A N 1
ATOM 710 C CA . ARG A 1 87 ? 3.751 5.356 -10.023 1.00 84.44 87 ARG A CA 1
ATOM 711 C C . ARG A 1 87 ? 4.704 4.342 -10.645 1.00 84.44 87 ARG A C 1
ATOM 713 O O . ARG A 1 87 ? 4.494 3.929 -11.781 1.00 84.44 87 ARG A O 1
ATOM 720 N N . GLU A 1 88 ? 5.674 3.874 -9.868 1.00 85.56 88 GLU A N 1
ATOM 721 C CA . GLU A 1 88 ? 6.693 2.914 -10.313 1.00 85.56 88 GLU A CA 1
ATOM 722 C C . GLU A 1 88 ? 6.081 1.574 -10.728 1.00 85.56 88 GLU A C 1
ATOM 724 O O . GLU A 1 88 ? 6.482 0.971 -11.724 1.00 85.56 88 GLU A O 1
ATOM 729 N N . PHE A 1 89 ? 5.040 1.127 -10.021 1.00 87.19 89 PHE A N 1
ATOM 730 C CA . PHE A 1 89 ? 4.305 -0.080 -10.390 1.00 87.19 89 PHE A CA 1
ATOM 731 C C . PHE A 1 89 ? 3.601 0.074 -11.748 1.00 87.19 89 PHE A C 1
ATOM 733 O O . PHE A 1 89 ? 3.647 -0.832 -12.585 1.00 87.19 89 PHE A O 1
ATOM 740 N N . ARG A 1 90 ? 2.956 1.221 -11.995 1.00 87.44 90 ARG A N 1
ATOM 741 C CA . ARG A 1 90 ? 2.298 1.520 -13.279 1.00 87.44 90 ARG A CA 1
ATOM 742 C C . ARG A 1 90 ? 3.307 1.667 -14.416 1.00 87.44 90 ARG A C 1
ATOM 744 O O . ARG A 1 90 ? 3.034 1.188 -15.515 1.00 87.44 90 ARG A O 1
ATOM 751 N N . GLU A 1 91 ? 4.454 2.285 -14.156 1.00 88.44 91 GLU A N 1
ATOM 752 C CA . GLU A 1 91 ? 5.559 2.392 -15.115 1.00 88.44 91 GLU A CA 1
ATOM 753 C C . GLU A 1 91 ? 6.116 1.009 -15.466 1.00 88.44 91 GLU A C 1
ATOM 755 O O . GLU A 1 91 ? 6.210 0.669 -16.645 1.00 88.44 91 GLU A O 1
ATOM 760 N N . THR A 1 92 ? 6.349 0.159 -14.463 1.00 90.69 92 THR A N 1
ATOM 761 C CA . THR A 1 92 ? 6.764 -1.239 -14.663 1.00 90.69 92 THR A CA 1
ATOM 762 C C . THR A 1 92 ? 5.748 -1.995 -15.522 1.00 90.69 92 THR A C 1
ATOM 764 O O . THR A 1 92 ? 6.110 -2.614 -16.518 1.00 90.69 92 THR A O 1
ATOM 767 N N . GLN A 1 93 ? 4.450 -1.887 -15.213 1.00 91.12 93 GLN A N 1
ATOM 768 C CA . GLN A 1 93 ? 3.380 -2.485 -16.024 1.00 91.12 93 GLN A CA 1
ATOM 769 C C . GLN A 1 93 ? 3.388 -1.994 -17.481 1.00 91.12 93 GLN A C 1
ATOM 771 O O . GLN A 1 93 ? 3.065 -2.765 -18.386 1.00 91.12 93 GLN A O 1
ATOM 776 N N . ALA A 1 94 ? 3.702 -0.720 -17.721 1.00 90.12 94 ALA A N 1
ATOM 777 C CA . ALA A 1 94 ? 3.778 -0.163 -19.067 1.00 90.12 94 ALA A CA 1
ATOM 778 C C . ALA A 1 94 ? 4.984 -0.714 -19.842 1.00 90.12 94 ALA A C 1
ATOM 780 O O . ALA A 1 94 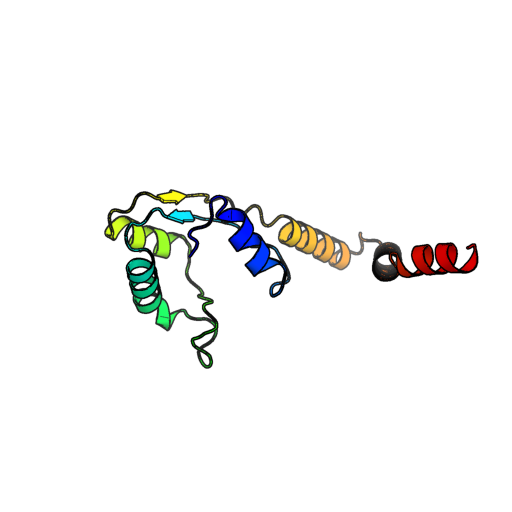? 4.832 -1.077 -21.010 1.00 90.12 94 ALA A O 1
ATOM 781 N N . ILE A 1 95 ? 6.141 -0.835 -19.184 1.00 88.31 95 ILE A N 1
ATOM 782 C CA . ILE A 1 95 ? 7.360 -1.422 -19.758 1.00 88.31 95 ILE A CA 1
ATOM 783 C C . ILE A 1 95 ? 7.130 -2.893 -20.112 1.00 88.31 95 ILE A C 1
ATOM 785 O O . ILE A 1 95 ? 7.344 -3.277 -21.258 1.00 88.31 95 ILE A O 1
ATOM 789 N N . GLU A 1 96 ? 6.589 -3.688 -19.187 1.00 90.19 96 GLU A N 1
ATOM 790 C CA . GLU A 1 96 ? 6.259 -5.104 -19.414 1.00 90.19 96 GLU A CA 1
ATOM 791 C C . GLU A 1 96 ? 5.323 -5.287 -20.620 1.00 90.19 96 GLU A C 1
ATOM 793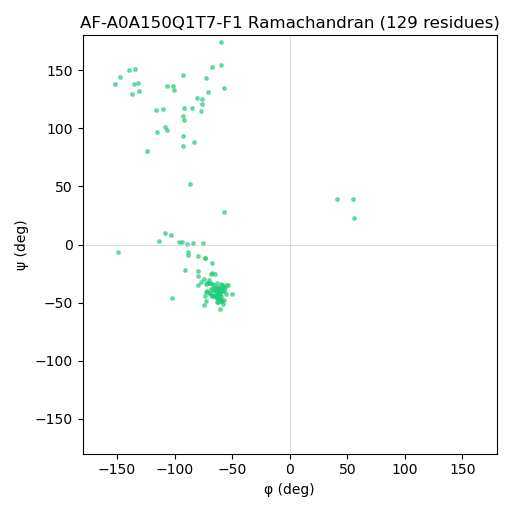 O O . GLU A 1 96 ? 5.532 -6.151 -21.473 1.00 90.19 96 GLU A O 1
ATOM 798 N N . ARG A 1 97 ? 4.304 -4.426 -20.754 1.00 90.12 97 ARG A N 1
ATOM 799 C CA . ARG A 1 97 ? 3.409 -4.442 -21.923 1.00 90.12 97 ARG A CA 1
ATOM 800 C C . ARG A 1 97 ? 4.138 -4.073 -23.214 1.00 90.12 97 ARG A C 1
ATOM 802 O O . ARG A 1 97 ? 3.852 -4.661 -24.255 1.00 90.12 97 ARG A O 1
ATOM 809 N N . ALA A 1 98 ? 5.055 -3.109 -23.173 1.00 88.81 98 ALA A N 1
ATOM 810 C CA . ALA A 1 98 ? 5.842 -2.711 -24.336 1.00 88.81 98 ALA A CA 1
ATOM 811 C C . ALA A 1 98 ? 6.835 -3.810 -24.764 1.00 88.81 98 ALA A C 1
ATOM 813 O O . ALA A 1 98 ? 6.983 -4.056 -25.965 1.00 88.81 98 ALA A O 1
ATOM 814 N N . MET A 1 99 ? 7.452 -4.507 -23.802 1.00 86.62 99 MET A N 1
ATOM 815 C CA . MET A 1 99 ? 8.292 -5.689 -24.034 1.00 86.62 99 MET A CA 1
ATOM 816 C C . MET A 1 99 ? 7.479 -6.822 -24.664 1.00 86.62 99 MET A C 1
ATOM 818 O O . MET A 1 99 ? 7.852 -7.339 -25.718 1.00 86.62 99 MET A O 1
ATOM 822 N N . ALA A 1 100 ? 6.309 -7.142 -24.098 1.00 87.62 100 ALA A N 1
ATOM 823 C CA . ALA A 1 100 ? 5.410 -8.162 -24.642 1.00 87.62 100 ALA A CA 1
ATOM 824 C C . ALA A 1 100 ? 4.971 -7.856 -26.088 1.00 87.62 100 ALA A C 1
ATOM 826 O O . ALA A 1 100 ? 4.856 -8.764 -26.913 1.00 87.62 100 ALA A O 1
ATOM 827 N N . ASN A 1 101 ? 4.779 -6.575 -26.415 1.00 91.06 101 ASN A N 1
ATOM 828 C CA . ASN A 1 101 ? 4.396 -6.119 -27.751 1.00 91.06 101 ASN A CA 1
ATOM 829 C C . ASN A 1 101 ? 5.584 -5.939 -28.719 1.00 91.06 101 ASN A C 1
ATOM 831 O O . ASN A 1 101 ? 5.362 -5.537 -29.861 1.00 91.06 101 ASN A O 1
ATOM 835 N N . LYS A 1 102 ? 6.828 -6.233 -28.301 1.00 83.56 102 LYS A N 1
ATOM 836 C CA . LYS A 1 102 ? 8.071 -6.042 -29.083 1.00 83.56 102 LYS A CA 1
ATOM 837 C C . LYS A 1 102 ? 8.292 -4.609 -29.588 1.00 83.56 102 LYS A C 1
ATOM 839 O O . LYS A 1 102 ? 9.012 -4.392 -30.558 1.00 83.56 102 LYS A O 1
ATOM 844 N N . THR A 1 103 ? 7.669 -3.628 -28.943 1.00 80.88 103 THR A N 1
ATOM 845 C CA . THR A 1 103 ? 7.845 -2.198 -29.243 1.00 80.88 103 THR A CA 1
ATOM 846 C C . THR A 1 103 ? 8.876 -1.542 -28.326 1.00 80.88 103 THR A C 1
ATOM 848 O O . THR A 1 103 ? 9.068 -0.332 -28.386 1.00 80.88 103 THR A O 1
ATOM 851 N N . PHE A 1 104 ? 9.495 -2.325 -27.443 1.00 82.75 104 PHE A N 1
ATOM 852 C CA . PHE A 1 104 ? 10.472 -1.880 -26.462 1.00 82.75 104 PHE A CA 1
ATOM 853 C C . PHE A 1 104 ? 11.882 -2.312 -26.867 1.00 82.75 104 PHE A C 1
ATOM 855 O O . PHE A 1 104 ? 12.085 -3.456 -27.275 1.00 82.75 104 PHE A O 1
ATOM 862 N N . ASP A 1 105 ? 12.848 -1.405 -26.735 1.00 84.88 105 ASP A N 1
ATOM 863 C CA . ASP A 1 105 ? 14.261 -1.708 -26.953 1.00 84.88 105 ASP A CA 1
ATOM 864 C C . ASP A 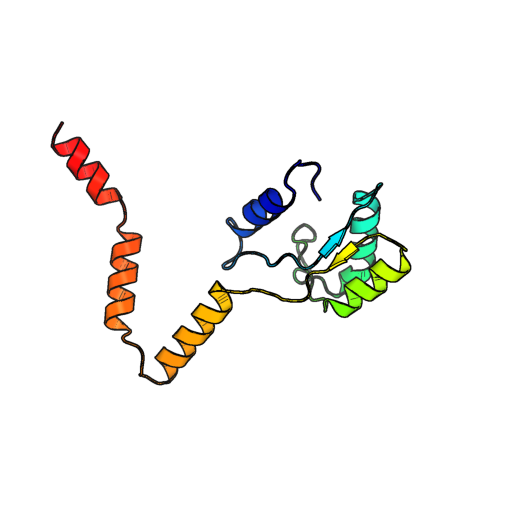1 105 ? 14.860 -2.333 -25.685 1.00 84.88 105 ASP A C 1
ATOM 866 O O . ASP A 1 105 ? 15.356 -1.652 -24.784 1.00 84.88 105 ASP A O 1
ATOM 870 N N . GLU A 1 106 ? 14.756 -3.658 -25.602 1.00 83.06 106 GLU A N 1
ATOM 871 C CA . GLU A 1 106 ? 15.260 -4.447 -24.478 1.00 83.06 106 GLU A CA 1
ATOM 872 C C . GLU A 1 106 ? 16.786 -4.339 -24.336 1.00 83.06 106 GLU A C 1
ATOM 874 O O . GLU A 1 106 ? 17.295 -4.249 -23.221 1.00 83.06 106 GLU A O 1
ATOM 879 N N . ALA A 1 107 ? 17.521 -4.278 -25.451 1.00 83.94 107 ALA A N 1
ATOM 880 C CA . ALA A 1 107 ? 18.979 -4.203 -25.435 1.00 83.94 107 ALA A CA 1
ATOM 881 C C . ALA A 1 107 ? 19.469 -2.867 -24.858 1.00 83.94 107 ALA A C 1
ATOM 883 O O . ALA A 1 107 ? 20.368 -2.854 -24.013 1.00 83.94 107 ALA A O 1
ATOM 884 N N . ALA A 1 108 ? 18.846 -1.754 -25.259 1.00 85.69 108 ALA A N 1
ATOM 885 C CA . ALA A 1 108 ? 19.151 -0.439 -24.699 1.00 85.69 108 ALA A CA 1
ATOM 886 C C . ALA A 1 108 ? 18.803 -0.349 -23.204 1.00 85.69 108 ALA A C 1
ATOM 888 O O . ALA A 1 108 ? 19.539 0.268 -22.433 1.00 85.69 108 ALA A O 1
ATOM 889 N N . TRP A 1 109 ? 17.705 -0.981 -22.774 1.00 87.06 109 TRP A N 1
ATOM 890 C CA . TRP A 1 109 ? 17.328 -1.016 -21.360 1.00 87.06 109 TRP A CA 1
ATOM 891 C C . TRP A 1 109 ? 18.306 -1.839 -20.515 1.00 87.06 109 TRP A C 1
ATOM 893 O O . TRP A 1 109 ? 18.724 -1.365 -19.461 1.00 87.06 109 TRP A O 1
ATOM 903 N N . ILE A 1 110 ? 18.729 -3.018 -20.987 1.00 87.50 110 ILE A N 1
ATOM 904 C CA . ILE A 1 110 ? 19.737 -3.846 -20.301 1.00 87.50 110 ILE A CA 1
ATOM 905 C C . ILE A 1 110 ? 21.064 -3.086 -20.156 1.00 87.50 110 ILE A C 1
ATOM 907 O O . ILE A 1 110 ? 21.649 -3.084 -19.073 1.00 87.50 110 ILE A O 1
ATOM 911 N N . ASP A 1 111 ? 21.524 -2.398 -21.206 1.00 85.94 111 ASP A N 1
ATOM 912 C CA . ASP A 1 111 ? 22.743 -1.576 -21.152 1.00 85.94 111 ASP A CA 1
ATOM 913 C C . ASP A 1 111 ? 22.616 -0.421 -20.141 1.00 85.94 111 ASP A C 1
ATOM 915 O O . ASP A 1 111 ? 23.537 -0.161 -19.364 1.00 85.94 111 ASP A O 1
ATOM 919 N N . ALA A 1 112 ? 21.455 0.238 -20.084 1.00 86.00 112 ALA A N 1
ATOM 920 C CA . ALA A 1 112 ? 21.186 1.274 -19.091 1.00 86.00 112 ALA A CA 1
ATOM 921 C C . ALA A 1 112 ? 21.182 0.727 -17.650 1.00 86.00 112 ALA A C 1
ATOM 923 O O . ALA A 1 112 ? 21.730 1.377 -16.759 1.00 86.00 112 ALA A O 1
ATOM 924 N N . GLN A 1 113 ? 20.619 -0.466 -17.420 1.00 87.00 113 GLN A N 1
ATOM 925 C CA . GLN A 1 113 ? 20.649 -1.126 -16.108 1.00 87.00 113 GLN A CA 1
ATOM 926 C C . GLN A 1 113 ? 22.080 -1.486 -15.692 1.00 87.00 113 GLN A C 1
ATOM 928 O O . GLN A 1 113 ? 22.486 -1.164 -14.579 1.00 87.00 113 GLN A O 1
ATOM 933 N N . ALA A 1 114 ? 22.875 -2.059 -16.602 1.00 84.88 114 ALA A N 1
ATOM 934 C CA . ALA A 1 114 ? 24.277 -2.386 -16.336 1.00 84.88 114 ALA A CA 1
ATOM 935 C C . ALA A 1 114 ? 25.109 -1.136 -15.992 1.00 84.88 114 ALA A C 1
ATOM 937 O O . ALA A 1 114 ? 25.941 -1.164 -15.086 1.00 84.88 114 ALA A O 1
ATOM 938 N N . LYS A 1 115 ? 24.858 -0.008 -16.670 1.00 84.12 115 LYS A N 1
ATOM 939 C CA . LYS A 1 115 ? 25.492 1.284 -16.353 1.00 84.12 115 LYS A CA 1
ATOM 940 C C . LYS A 1 115 ? 25.067 1.840 -14.992 1.00 84.12 115 LYS A C 1
ATOM 942 O O . LYS A 1 115 ? 25.900 2.422 -14.304 1.00 84.12 115 LYS A O 1
ATOM 947 N N . ALA A 1 116 ? 23.802 1.675 -14.607 1.00 83.12 116 ALA A N 1
ATOM 948 C CA . ALA A 1 116 ? 23.300 2.100 -13.302 1.00 83.12 116 ALA A CA 1
ATOM 949 C C . ALA A 1 116 ? 23.877 1.251 -12.156 1.00 83.12 116 ALA A C 1
ATOM 951 O O . ALA A 1 116 ? 24.285 1.802 -11.134 1.00 83.12 116 ALA A O 1
ATOM 952 N N . GLU A 1 117 ? 23.977 -0.068 -12.346 1.00 77.62 117 GLU A N 1
ATOM 953 C CA . GLU A 1 117 ? 24.628 -0.983 -11.399 1.00 77.62 117 GLU A CA 1
ATOM 954 C C . GLU A 1 117 ? 26.128 -0.673 -11.246 1.00 77.62 117 GLU A C 1
ATOM 956 O O . GLU A 1 117 ? 26.675 -0.763 -10.149 1.00 77.62 117 GLU A O 1
ATOM 961 N N . ALA A 1 118 ? 26.780 -0.218 -12.321 1.00 78.00 118 ALA A N 1
ATOM 962 C CA . ALA A 1 118 ? 28.177 0.215 -12.315 1.00 78.00 118 ALA A CA 1
ATOM 963 C C . ALA A 1 118 ? 28.432 1.600 -11.668 1.00 78.00 118 ALA A C 1
ATOM 965 O O . ALA A 1 118 ? 29.579 2.059 -11.646 1.00 78.00 118 ALA A O 1
ATOM 966 N N . GLY A 1 119 ? 27.403 2.288 -11.152 1.00 63.81 119 GLY A N 1
ATOM 967 C CA . GLY A 1 119 ? 27.543 3.600 -10.505 1.00 63.81 119 GLY A CA 1
ATOM 968 C C . GLY A 1 119 ? 28.466 3.598 -9.271 1.00 63.81 119 GLY A C 1
ATOM 969 O O . GLY A 1 119 ? 28.838 2.547 -8.753 1.00 63.81 119 GLY A O 1
ATOM 970 N N . PRO A 1 120 ? 28.752 4.777 -8.689 1.00 56.56 120 PRO A N 1
ATOM 971 C CA . PRO A 1 120 ? 30.017 5.540 -8.727 1.00 56.56 120 PRO A CA 1
ATOM 972 C C . PRO A 1 120 ? 31.291 4.816 -8.219 1.00 56.56 120 PRO A C 1
ATOM 974 O O . PRO A 1 120 ? 32.221 5.463 -7.734 1.00 56.56 120 PRO A O 1
ATOM 977 N N . ALA A 1 121 ? 31.380 3.488 -8.312 1.00 53.78 121 ALA A N 1
ATOM 978 C CA . ALA A 1 121 ? 32.607 2.748 -8.024 1.00 53.78 121 ALA A CA 1
ATOM 979 C C . ALA A 1 121 ? 33.767 3.241 -8.913 1.00 53.78 121 ALA A C 1
ATOM 981 O O . ALA A 1 121 ? 34.859 3.493 -8.417 1.00 53.78 121 ALA A O 1
ATOM 982 N N . LEU A 1 122 ? 33.492 3.525 -10.193 1.00 50.41 122 LEU 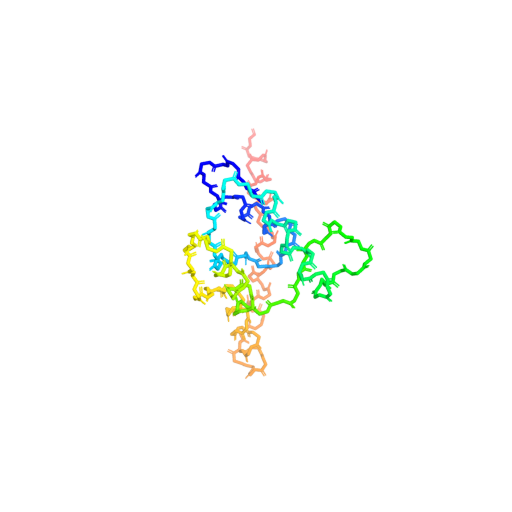A N 1
ATOM 983 C CA . LEU A 1 122 ? 34.497 4.035 -11.132 1.00 50.41 122 LEU A CA 1
ATOM 984 C C . LEU A 1 122 ? 34.949 5.485 -10.857 1.00 50.41 122 LEU A C 1
ATOM 986 O O . LEU A 1 122 ? 36.088 5.829 -11.160 1.00 50.41 122 LEU A O 1
ATOM 990 N N . GLU A 1 123 ? 34.087 6.344 -10.299 1.00 49.16 123 GLU A N 1
ATOM 991 C CA . GLU A 1 123 ? 34.444 7.743 -9.992 1.00 49.16 123 GLU A CA 1
ATOM 992 C C . GLU A 1 123 ? 35.300 7.858 -8.723 1.00 49.16 123 GLU A C 1
ATOM 994 O O . GLU A 1 123 ? 36.178 8.719 -8.648 1.00 49.16 123 GLU A O 1
ATOM 999 N N . ARG A 1 124 ? 35.096 6.965 -7.744 1.00 51.12 124 ARG A N 1
ATOM 1000 C CA . ARG A 1 124 ? 35.924 6.896 -6.528 1.00 51.12 124 ARG A CA 1
ATOM 1001 C C . ARG A 1 124 ? 37.313 6.328 -6.818 1.00 51.12 124 ARG A C 1
ATOM 1003 O O . ARG A 1 124 ? 38.295 6.896 -6.349 1.00 51.12 124 ARG A O 1
ATOM 1010 N N . ASP A 1 125 ? 37.400 5.300 -7.660 1.00 51.84 125 ASP A N 1
ATOM 1011 C CA . ASP A 1 125 ? 38.681 4.688 -8.031 1.00 51.84 125 ASP A CA 1
ATOM 1012 C C . ASP A 1 125 ? 39.551 5.622 -8.900 1.00 51.84 125 ASP A C 1
ATOM 1014 O O . ASP A 1 125 ? 40.774 5.638 -8.759 1.00 51.84 125 ASP A O 1
ATOM 1018 N N . LEU A 1 126 ? 38.955 6.469 -9.756 1.00 51.19 126 LEU A N 1
ATOM 1019 C CA . LEU A 1 126 ? 39.707 7.486 -10.512 1.00 51.19 126 LEU A CA 1
ATOM 1020 C C . LEU A 1 126 ? 40.191 8.655 -9.636 1.00 51.19 126 LEU A C 1
ATOM 1022 O O . LEU A 1 126 ? 41.265 9.201 -9.897 1.00 51.19 126 LEU A O 1
ATOM 1026 N N . ALA A 1 127 ? 39.415 9.048 -8.621 1.00 52.28 127 ALA A N 1
ATOM 1027 C CA . ALA A 1 127 ? 39.777 10.121 -7.693 1.00 52.28 127 ALA A CA 1
ATOM 1028 C C . ALA A 1 127 ? 40.899 9.704 -6.724 1.00 52.28 127 ALA A C 1
ATOM 1030 O O . ALA A 1 127 ? 41.741 10.530 -6.381 1.00 52.28 127 ALA A O 1
ATOM 1031 N N . GLU A 1 128 ? 40.952 8.430 -6.320 1.00 54.19 128 GLU A N 1
ATOM 1032 C CA . GLU A 1 128 ? 42.040 7.890 -5.488 1.00 54.19 128 GLU A CA 1
ATOM 1033 C C . GLU A 1 128 ? 43.309 7.566 -6.296 1.00 54.19 128 GLU A C 1
ATOM 1035 O O . GLU A 1 128 ? 44.408 7.656 -5.759 1.00 54.19 128 GLU A O 1
ATOM 1040 N N . ALA A 1 129 ? 43.199 7.253 -7.593 1.00 54.62 129 ALA A N 1
ATOM 1041 C CA . ALA A 1 129 ? 44.360 7.008 -8.461 1.00 54.62 129 ALA A CA 1
ATOM 1042 C C . ALA A 1 129 ? 45.051 8.291 -8.973 1.00 54.62 129 ALA A C 1
ATOM 1044 O O . ALA A 1 129 ? 46.117 8.214 -9.588 1.00 54.62 129 ALA A O 1
ATOM 1045 N N . THR A 1 130 ? 44.440 9.462 -8.763 1.00 56.91 130 THR A N 1
ATOM 1046 C CA . THR A 1 130 ? 44.952 10.775 -9.204 1.00 56.91 130 THR A CA 1
ATOM 1047 C C . THR A 1 130 ? 45.350 11.711 -8.051 1.00 56.91 130 THR A C 1
ATOM 1049 O O . THR A 1 130 ? 45.783 12.835 -8.321 1.00 56.91 130 THR A O 1
ATOM 1052 N N . ALA A 1 131 ? 45.258 11.246 -6.798 1.00 47.31 131 ALA A N 1
ATOM 1053 C CA . ALA A 1 131 ? 45.733 11.912 -5.578 1.00 47.31 131 ALA A CA 1
ATOM 1054 C C . ALA A 1 131 ? 47.069 11.322 -5.096 1.00 47.31 131 ALA A C 1
ATOM 1056 O O . ALA A 1 131 ? 47.891 12.106 -4.565 1.00 47.31 131 ALA A O 1
#

Secondary structure (DSSP, 8-state):
---SS-HHHHHHHHHHTT-SSPPP--EEE--S-HHHHHHHHHHHHGGGBS-SS-TTS--B---HHHHHHHHHHTT--EEE------HHHHHHHHHHHHHHTT-S-HHHHHHHHHHHHTTTHHHHHHHHS--

Solvent-accessible surface area (backbone atoms only — not comparable to full-atom values): 8177 Å² total; per-residue (Å²): 138,78,89,56,94,60,60,65,59,58,51,49,63,62,16,73,80,75,47,100,58,76,73,72,74,47,66,52,74,67,60,97,57,50,71,61,51,52,52,51,51,46,69,75,44,52,89,35,36,68,47,86,83,49,79,90,51,86,44,65,71,70,62,68,70,60,55,48,56,55,43,60,74,67,72,57,61,64,54,74,37,85,73,72,73,58,58,68,62,53,51,49,54,51,50,54,52,30,49,75,66,67,76,44,68,60,68,64,49,52,54,50,50,55,53,60,73,55,48,69,58,64,61,53,54,54,54,64,75,73,109